Protein AF-A0A838CMB6-F1 (afdb_monomer)

pLDDT: mean 81.39, std 11.41, range [46.31, 96.25]

Foldseek 3Di:
DPPDDPPPVVPDDPVVVVVVVVVVCVVVLVVVCVVPVVVVVVCCLVVVLVVLCCVQVVVLCCLVPPPVNVVVNPDPVNVVSNVVSVVVNVVSVVVVVD

InterPro domains:
  IPR018227 Amino acid/polyamine transporter 2 [PTHR35334] (11-96)

Organism: NCBI:txid2735136

Mean predicted aligned error: 10.06 Å

Structure (mmCIF, N/CA/C/O backbone):
data_AF-A0A838CMB6-F1
#
_entry.id   AF-A0A838CMB6-F1
#
loop_
_atom_site.group_PDB
_atom_site.id
_atom_site.type_symbol
_atom_site.label_atom_id
_atom_site.label_alt_id
_atom_site.label_comp_id
_atom_site.label_asym_id
_atom_site.label_entity_id
_atom_site.label_seq_id
_atom_site.pdbx_PDB_ins_code
_atom_site.Cartn_x
_atom_site.Cartn_y
_atom_site.Cartn_z
_atom_site.occupancy
_atom_site.B_iso_or_equiv
_atom_site.auth_seq_id
_atom_site.auth_comp_id
_atom_site.auth_asym_id
_atom_site.auth_atom_id
_atom_site.pdbx_PDB_model_num
ATOM 1 N N . MET A 1 1 ? -5.680 -24.373 20.675 1.00 46.31 1 MET A N 1
ATOM 2 C CA . MET A 1 1 ? -5.401 -22.944 20.958 1.00 46.31 1 MET A CA 1
ATOM 3 C C . MET A 1 1 ? -6.654 -22.063 20.789 1.00 46.31 1 MET A C 1
ATOM 5 O O . MET A 1 1 ? -6.634 -21.110 20.026 1.00 46.31 1 MET A O 1
ATOM 9 N N . ARG A 1 2 ? -7.772 -22.362 21.471 1.00 50.41 2 ARG A N 1
ATOM 10 C CA . ARG A 1 2 ? -9.036 -21.587 21.360 1.00 50.41 2 ARG A CA 1
ATOM 11 C C . ARG A 1 2 ? -9.671 -21.232 22.714 1.00 50.41 2 ARG A C 1
ATOM 13 O O . ARG A 1 2 ? -10.811 -20.798 22.757 1.00 50.41 2 ARG A O 1
ATOM 20 N N . ALA A 1 3 ? -8.940 -21.407 23.814 1.00 58.31 3 ALA A N 1
ATOM 21 C CA . ALA A 1 3 ? -9.519 -21.397 25.159 1.00 58.31 3 ALA A CA 1
ATOM 22 C C . ALA A 1 3 ? -8.956 -20.317 26.101 1.00 58.31 3 ALA A C 1
ATOM 24 O O . ALA A 1 3 ? -9.191 -20.398 27.297 1.00 58.31 3 ALA A O 1
ATOM 25 N N . VAL A 1 4 ? -8.220 -19.313 25.601 1.00 58.22 4 VAL A N 1
ATOM 26 C CA . VAL A 1 4 ? -7.579 -18.308 26.482 1.00 58.22 4 VAL A CA 1
ATOM 27 C C . VAL A 1 4 ? -8.239 -16.922 26.428 1.00 58.22 4 VAL A C 1
ATOM 29 O O . VAL A 1 4 ? -7.946 -16.092 27.278 1.00 58.22 4 VAL A O 1
ATOM 32 N N . ALA A 1 5 ? -9.187 -16.641 25.523 1.00 55.56 5 ALA A N 1
ATOM 33 C CA . ALA A 1 5 ? -9.839 -15.323 25.533 1.00 55.56 5 ALA A CA 1
ATOM 34 C C . ALA A 1 5 ? -11.256 -15.267 24.927 1.00 55.56 5 ALA A C 1
ATOM 36 O O . ALA A 1 5 ? -11.451 -14.597 23.917 1.00 55.56 5 ALA A O 1
ATOM 37 N N . PRO A 1 6 ? -12.278 -15.889 25.542 1.00 53.50 6 PRO A N 1
ATOM 38 C CA . PRO A 1 6 ? -13.659 -15.483 25.290 1.00 53.50 6 PRO A CA 1
ATOM 39 C C . PRO A 1 6 ? -14.045 -14.210 26.077 1.00 53.50 6 PRO A C 1
ATOM 41 O O . PRO A 1 6 ? -14.859 -13.431 25.604 1.00 53.50 6 PRO A O 1
ATOM 44 N N . GLY A 1 7 ? -13.418 -13.931 27.232 1.00 54.88 7 GLY A N 1
ATOM 45 C CA . GLY A 1 7 ? -13.854 -12.851 28.140 1.00 54.88 7 GLY A CA 1
ATOM 46 C C . GLY A 1 7 ? -13.220 -11.462 27.953 1.00 54.88 7 GLY A C 1
ATOM 47 O O . GLY A 1 7 ? -13.769 -10.479 28.446 1.00 54.88 7 GLY A O 1
ATOM 48 N N . PHE A 1 8 ? -12.080 -11.339 27.259 1.00 56.09 8 PHE A N 1
ATOM 49 C CA . PHE A 1 8 ? -11.427 -10.032 27.044 1.00 56.09 8 PHE A CA 1
ATOM 50 C C . PHE A 1 8 ? -12.076 -9.219 25.915 1.00 56.09 8 PHE A C 1
ATOM 52 O O . PHE A 1 8 ? -12.089 -7.991 25.983 1.00 56.09 8 PHE A O 1
ATOM 59 N N . ALA A 1 9 ? -12.657 -9.892 24.918 1.00 55.56 9 ALA A N 1
ATOM 60 C CA . ALA A 1 9 ? -13.315 -9.249 23.782 1.00 55.56 9 ALA A CA 1
ATOM 61 C C . ALA A 1 9 ? -14.676 -8.620 24.142 1.00 55.56 9 ALA A C 1
ATOM 63 O O . ALA A 1 9 ? -15.064 -7.636 23.524 1.00 55.56 9 ALA A O 1
ATOM 64 N N . GLU A 1 10 ? -15.381 -9.135 25.156 1.00 58.50 10 GLU A N 1
ATOM 65 C CA . GLU A 1 10 ? -16.700 -8.619 25.571 1.00 58.50 10 GLU A CA 1
ATOM 66 C C . GLU A 1 10 ? -16.627 -7.415 26.526 1.00 58.50 10 GLU A C 1
ATOM 68 O O . GLU A 1 10 ? -17.605 -6.686 26.671 1.00 58.50 10 GLU A O 1
ATOM 73 N N . ARG A 1 11 ? -15.482 -7.178 27.185 1.00 59.84 11 ARG A N 1
ATOM 74 C CA . ARG A 1 11 ? -15.342 -6.143 28.233 1.00 59.84 11 ARG A CA 1
ATOM 75 C C . ARG A 1 11 ? -14.686 -4.843 27.771 1.00 59.84 11 ARG A C 1
ATOM 77 O O . ARG A 1 11 ? -14.633 -3.886 28.538 1.00 59.84 11 ARG A O 1
ATOM 84 N N . THR A 1 12 ? -14.173 -4.791 26.547 1.00 62.16 12 THR A N 1
ATOM 85 C CA . THR A 1 12 ? -13.518 -3.599 25.993 1.00 62.16 12 THR A CA 1
ATOM 86 C C . THR A 1 12 ? -14.384 -2.974 24.913 1.00 62.16 12 THR A C 1
ATOM 88 O O . THR A 1 12 ? -14.918 -3.666 24.049 1.00 62.16 12 THR A O 1
ATOM 91 N N . SER A 1 13 ? -14.538 -1.647 24.956 1.00 71.44 13 SER A N 1
ATOM 92 C CA . SER A 1 13 ? -15.310 -0.944 23.934 1.00 71.44 13 SER A CA 1
ATOM 93 C C . SER A 1 13 ? -14.691 -1.214 22.550 1.00 71.44 13 SER A C 1
ATOM 95 O O . SER A 1 13 ? -13.462 -1.177 22.411 1.00 71.44 13 SER A O 1
ATOM 97 N N . PRO A 1 14 ? -15.498 -1.462 21.501 1.00 77.50 14 PRO A N 1
ATOM 98 C CA . PRO A 1 14 ? -14.979 -1.730 20.156 1.00 77.50 14 PRO A CA 1
ATOM 99 C C . PRO A 1 14 ? -14.019 -0.642 19.651 1.00 77.50 14 PRO A C 1
ATOM 101 O O . PRO A 1 14 ? -13.093 -0.922 18.891 1.00 77.50 14 PRO A O 1
ATOM 104 N N . ALA A 1 15 ? -14.220 0.600 20.101 1.00 81.06 15 ALA A N 1
ATOM 105 C CA . ALA A 1 15 ? -13.351 1.732 19.809 1.00 81.06 15 ALA A CA 1
ATOM 106 C C . ALA A 1 15 ? -11.981 1.620 20.499 1.00 81.06 15 ALA A C 1
ATOM 108 O O . ALA A 1 15 ? -10.965 1.803 19.832 1.00 81.06 15 ALA A O 1
ATOM 109 N N . ALA A 1 16 ? -11.938 1.273 21.791 1.00 83.69 16 ALA A N 1
ATOM 110 C CA . ALA A 1 16 ? 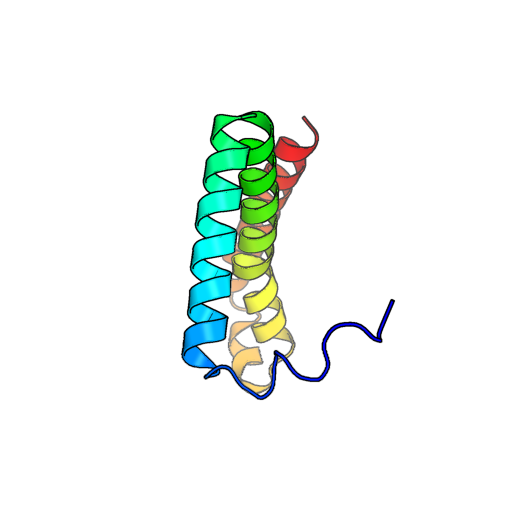-10.682 1.078 22.518 1.00 83.69 16 ALA A CA 1
ATOM 111 C C . ALA A 1 16 ? -9.878 -0.099 21.948 1.00 83.69 16 ALA A C 1
ATOM 11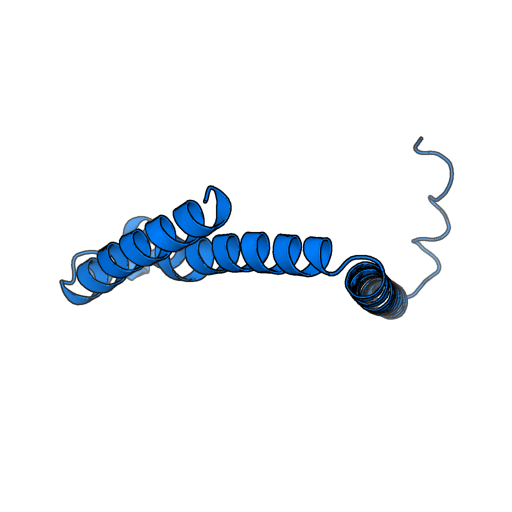3 O O . ALA A 1 16 ? -8.663 0.004 21.795 1.00 83.69 16 ALA A O 1
ATOM 114 N N . MET A 1 17 ? -10.555 -1.181 21.551 1.00 85.81 17 MET A N 1
ATOM 115 C CA . MET A 1 17 ? -9.909 -2.325 20.905 1.00 85.81 17 MET A CA 1
ATOM 116 C C . MET A 1 17 ? -9.294 -1.942 19.550 1.00 85.81 17 MET A C 1
ATOM 118 O O . MET A 1 17 ? -8.137 -2.259 19.286 1.00 85.81 17 MET A O 1
ATOM 122 N N . ARG A 1 18 ? -10.035 -1.213 18.700 1.00 89.62 18 ARG A N 1
ATOM 123 C CA . ARG A 1 18 ? -9.512 -0.711 17.414 1.00 89.62 18 ARG A CA 1
ATOM 124 C C . ARG A 1 18 ? -8.306 0.200 17.609 1.00 89.62 18 ARG A C 1
ATOM 126 O O . ARG A 1 18 ? -7.312 0.041 16.909 1.00 89.62 18 ARG A O 1
ATOM 133 N N . TRP A 1 19 ? -8.378 1.113 18.574 1.00 92.38 19 TRP A N 1
ATOM 134 C CA . TRP A 1 19 ? -7.264 1.999 18.904 1.00 92.38 19 TRP A CA 1
ATOM 135 C C . TRP A 1 19 ? -6.033 1.222 19.376 1.00 92.38 19 TRP A C 1
ATOM 137 O O . TRP A 1 19 ? -4.927 1.494 18.914 1.00 92.38 19 TRP A O 1
ATOM 147 N N . GLY A 1 20 ? -6.227 0.212 20.228 1.00 93.62 20 GLY A N 1
ATOM 148 C CA . GLY A 1 20 ? -5.157 -0.680 20.668 1.00 93.62 20 GLY A CA 1
ATOM 149 C C . GLY A 1 20 ? -4.491 -1.409 19.502 1.00 93.62 20 GLY A C 1
ATOM 150 O O . GLY A 1 20 ? -3.267 -1.427 19.415 1.00 93.62 20 GLY A O 1
ATOM 151 N N . ILE A 1 21 ? -5.285 -1.933 18.562 1.00 93.62 21 ILE A N 1
ATOM 152 C CA . ILE A 1 21 ? -4.773 -2.578 17.345 1.00 93.62 21 ILE A CA 1
ATOM 153 C C . ILE A 1 21 ? -3.955 -1.589 16.505 1.00 93.62 21 ILE A C 1
ATOM 155 O O . ILE A 1 21 ? -2.855 -1.927 16.077 1.00 93.62 21 ILE A O 1
ATOM 159 N N . TYR A 1 22 ? -4.451 -0.370 16.279 1.00 94.00 22 TYR A N 1
ATOM 160 C CA . TYR A 1 22 ? -3.744 0.625 15.465 1.00 94.00 22 TYR A CA 1
ATOM 161 C C . TYR A 1 22 ? -2.413 1.044 16.081 1.00 94.00 22 TYR A C 1
ATOM 163 O O . TYR A 1 22 ? -1.400 1.057 15.385 1.00 94.00 22 TYR A O 1
ATOM 171 N N . VAL A 1 23 ? -2.395 1.327 17.384 1.00 96.25 23 VAL A N 1
ATOM 172 C CA . VAL A 1 23 ? -1.160 1.673 18.099 1.00 96.25 23 VAL A CA 1
ATOM 173 C C . VAL A 1 23 ? -0.181 0.508 18.068 1.00 96.25 23 VAL A C 1
ATOM 175 O O . VAL A 1 23 ? 0.999 0.709 17.792 1.00 96.25 23 VAL A O 1
ATOM 178 N N . PHE A 1 24 ? -0.664 -0.712 18.295 1.00 94.69 24 PHE A N 1
ATOM 179 C CA . PHE A 1 24 ? 0.166 -1.907 18.259 1.00 94.69 24 PHE A CA 1
ATOM 180 C C . PHE A 1 24 ? 0.817 -2.111 16.887 1.00 94.69 24 PHE A C 1
ATOM 182 O O . PHE A 1 24 ? 2.038 -2.255 16.807 1.00 94.69 24 PHE A O 1
ATOM 189 N N . ILE A 1 25 ? 0.029 -2.080 15.808 1.00 93.50 25 ILE A N 1
ATOM 190 C CA . ILE A 1 25 ? 0.541 -2.230 14.438 1.00 93.50 25 ILE A CA 1
ATOM 191 C C . ILE A 1 25 ? 1.547 -1.122 14.126 1.00 93.50 25 ILE A C 1
ATOM 193 O O . ILE A 1 25 ? 2.617 -1.405 13.601 1.00 93.50 25 ILE A O 1
ATOM 197 N N . PHE A 1 26 ? 1.238 0.126 14.483 1.00 92.94 26 PHE A N 1
ATOM 198 C CA . PHE A 1 26 ? 2.119 1.258 14.219 1.00 92.94 26 PHE A CA 1
ATOM 199 C C . PHE A 1 26 ? 3.478 1.101 14.911 1.00 92.94 26 PHE A C 1
ATOM 201 O O . PHE A 1 26 ? 4.516 1.142 14.255 1.00 92.94 26 PHE A O 1
ATOM 208 N N . VAL A 1 27 ? 3.480 0.864 16.225 1.00 95.75 27 VAL A N 1
ATOM 209 C CA . VAL A 1 27 ? 4.719 0.741 17.005 1.00 95.75 27 VAL A CA 1
ATOM 210 C C . VAL A 1 27 ? 5.548 -0.449 16.531 1.00 95.75 27 VAL A C 1
ATOM 212 O O . VAL A 1 27 ? 6.758 -0.321 16.357 1.00 95.75 27 VAL A O 1
ATOM 215 N N . THR A 1 28 ? 4.913 -1.597 16.289 1.00 91.94 28 THR A N 1
ATOM 216 C CA . THR A 1 28 ? 5.625 -2.809 15.859 1.00 91.94 28 THR A CA 1
ATOM 217 C C . THR A 1 28 ? 6.180 -2.691 14.444 1.00 91.94 28 THR A C 1
ATOM 219 O O . THR A 1 28 ? 7.323 -3.084 14.224 1.00 91.94 28 THR A O 1
ATOM 222 N N . ALA A 1 29 ? 5.438 -2.101 13.502 1.00 89.00 29 ALA A N 1
ATOM 223 C CA . ALA A 1 29 ? 5.923 -1.868 12.143 1.00 89.00 29 ALA A CA 1
ATOM 224 C C . ALA A 1 29 ? 7.111 -0.893 12.121 1.00 89.00 29 ALA A C 1
ATOM 226 O O . ALA A 1 29 ? 8.113 -1.161 11.459 1.00 89.00 29 ALA A O 1
ATOM 227 N N . VAL A 1 30 ? 7.039 0.201 12.889 1.00 90.56 30 VAL A N 1
ATOM 228 C CA . VAL A 1 30 ? 8.142 1.169 13.009 1.00 90.56 30 VAL A CA 1
ATOM 229 C C . VAL A 1 30 ? 9.366 0.520 13.654 1.00 90.56 30 VAL A C 1
ATOM 231 O O . VAL A 1 30 ? 10.473 0.644 13.132 1.00 90.56 30 VAL A O 1
ATOM 234 N N . ALA A 1 31 ? 9.180 -0.213 14.754 1.00 92.12 31 ALA A N 1
ATOM 235 C CA . ALA A 1 31 ? 10.272 -0.911 15.424 1.00 92.12 31 ALA A CA 1
ATOM 236 C C . ALA A 1 31 ? 10.941 -1.946 14.505 1.00 92.12 31 ALA A C 1
ATOM 238 O O . ALA A 1 31 ? 12.168 -2.003 14.444 1.00 92.12 31 ALA A O 1
ATOM 239 N N . ALA A 1 32 ? 10.151 -2.721 13.753 1.00 89.31 32 ALA A N 1
ATOM 240 C CA . ALA A 1 32 ? 10.664 -3.683 12.782 1.00 89.31 32 ALA A CA 1
ATOM 241 C C . ALA A 1 32 ? 11.464 -3.000 11.661 1.00 89.31 32 ALA A C 1
ATOM 243 O O . ALA A 1 32 ? 12.537 -3.484 11.310 1.00 89.31 32 ALA A O 1
ATOM 244 N N . GLY A 1 33 ? 10.987 -1.858 11.152 1.00 87.62 33 GLY A N 1
ATOM 245 C CA . GLY A 1 33 ? 11.689 -1.084 10.125 1.00 87.62 33 GLY A CA 1
ATOM 246 C C . GLY A 1 33 ? 13.021 -0.496 10.603 1.00 87.62 33 GLY A C 1
ATOM 247 O O . GLY A 1 33 ? 13.991 -0.511 9.853 1.00 87.62 33 GLY A O 1
ATOM 248 N N . ILE A 1 34 ? 13.101 -0.034 11.857 1.00 89.94 34 ILE A N 1
ATOM 249 C CA . ILE A 1 34 ? 14.362 0.447 12.454 1.00 89.94 34 ILE A CA 1
ATOM 250 C C . ILE A 1 34 ? 15.336 -0.715 12.679 1.00 89.94 34 ILE A C 1
ATOM 252 O O . ILE A 1 34 ? 16.525 -0.588 12.399 1.00 89.94 34 ILE A O 1
ATOM 256 N N . ALA A 1 35 ? 14.844 -1.842 13.200 1.00 90.50 35 ALA A N 1
ATOM 257 C CA . ALA A 1 35 ? 15.679 -3.001 13.498 1.00 90.50 35 ALA A CA 1
ATOM 258 C C . ALA A 1 35 ? 16.233 -3.667 12.231 1.00 90.50 35 ALA A C 1
ATOM 260 O O . ALA A 1 35 ? 17.357 -4.169 12.243 1.00 90.50 35 ALA A O 1
ATOM 261 N N . ASN A 1 36 ? 15.455 -3.687 11.146 1.00 87.88 36 ASN A N 1
ATOM 262 C CA . ASN A 1 36 ? 15.896 -4.221 9.871 1.00 87.88 36 ASN A CA 1
ATOM 263 C C . ASN A 1 36 ? 15.234 -3.470 8.697 1.00 87.88 36 ASN A C 1
ATOM 265 O O . ASN A 1 36 ? 14.076 -3.752 8.370 1.00 87.88 36 ASN A O 1
ATOM 269 N N . PRO A 1 37 ? 15.965 -2.569 8.014 1.00 83.75 37 PRO A N 1
ATOM 270 C CA . PRO A 1 37 ? 15.413 -1.785 6.911 1.00 83.75 37 PRO A CA 1
ATOM 271 C C . PRO A 1 37 ? 14.923 -2.658 5.745 1.00 83.75 37 PRO A C 1
ATOM 273 O O . PRO A 1 37 ? 13.950 -2.299 5.092 1.00 83.75 37 PRO A O 1
ATOM 276 N N . SER A 1 38 ? 15.477 -3.862 5.551 1.00 84.12 38 SER A N 1
ATOM 277 C CA . SER A 1 38 ? 14.991 -4.779 4.504 1.00 84.12 38 SER A CA 1
ATOM 278 C C . SER A 1 38 ? 13.540 -5.246 4.714 1.00 84.12 38 SER A C 1
ATOM 280 O O . SER A 1 38 ? 12.846 -5.559 3.749 1.00 84.12 38 SER A O 1
ATOM 282 N N . ILE A 1 39 ? 13.037 -5.263 5.958 1.00 83.44 39 ILE A N 1
ATOM 283 C CA . ILE A 1 39 ? 11.625 -5.575 6.243 1.00 83.44 39 ILE A CA 1
ATOM 284 C C . ILE A 1 39 ? 10.727 -4.425 5.783 1.00 83.44 39 ILE A C 1
ATOM 286 O O . ILE A 1 39 ? 9.635 -4.664 5.266 1.00 83.44 39 ILE A O 1
ATOM 290 N N . LEU A 1 40 ? 11.181 -3.181 5.957 1.00 84.00 40 LEU A N 1
ATOM 291 C CA . LEU A 1 40 ? 10.461 -2.008 5.474 1.00 84.00 40 LEU A CA 1
ATOM 292 C C . LEU A 1 40 ? 10.380 -2.012 3.943 1.00 84.00 40 LEU A C 1
ATOM 294 O O . LEU A 1 40 ? 9.307 -1.753 3.393 1.00 84.00 40 LEU A O 1
ATOM 298 N N . ASP A 1 41 ? 11.475 -2.374 3.274 1.00 85.06 41 ASP A N 1
ATOM 299 C CA . ASP A 1 41 ? 11.506 -2.535 1.820 1.00 85.06 41 ASP A CA 1
ATOM 300 C C . ASP A 1 41 ? 10.532 -3.633 1.371 1.00 85.06 41 ASP A C 1
ATOM 302 O O . ASP A 1 41 ? 9.707 -3.406 0.488 1.00 85.06 41 ASP A O 1
ATOM 306 N N . LEU A 1 42 ? 10.521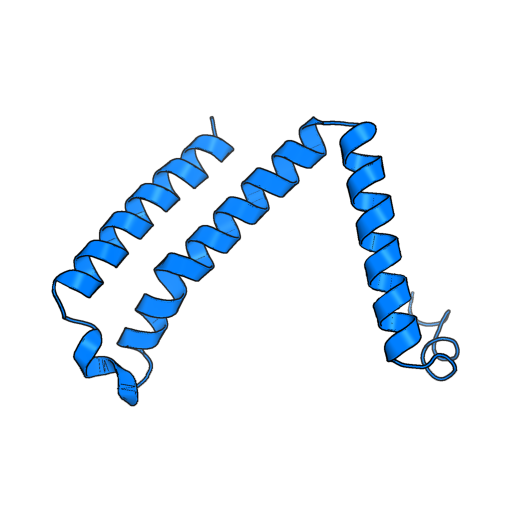 -4.784 2.052 1.00 83.88 42 LEU A N 1
ATOM 307 C CA . LEU A 1 42 ? 9.587 -5.878 1.773 1.00 83.88 42 LEU A CA 1
ATOM 308 C C . LEU A 1 42 ? 8.121 -5.445 1.926 1.00 83.88 42 LEU A C 1
ATOM 310 O O . LEU A 1 42 ? 7.302 -5.724 1.049 1.00 83.88 42 LEU A O 1
ATOM 314 N N . ILE A 1 43 ? 7.769 -4.752 3.015 1.00 86.31 43 ILE A N 1
ATOM 315 C CA . ILE A 1 43 ? 6.400 -4.255 3.236 1.00 86.31 43 ILE A CA 1
ATOM 316 C C . ILE A 1 43 ? 6.010 -3.260 2.139 1.00 86.31 43 ILE A C 1
ATOM 318 O O . ILE A 1 43 ? 4.886 -3.307 1.636 1.00 86.31 43 ILE A O 1
ATOM 322 N N . SER A 1 44 ? 6.932 -2.381 1.750 1.00 85.75 44 SER A N 1
ATOM 323 C CA . SER A 1 44 ? 6.695 -1.354 0.734 1.00 85.75 44 SER A CA 1
ATOM 324 C C . SER A 1 44 ? 6.499 -1.960 -0.656 1.00 85.75 44 SER A C 1
ATOM 326 O O . SER A 1 44 ? 5.565 -1.576 -1.360 1.00 85.75 44 SER A O 1
ATOM 328 N N . VAL A 1 45 ? 7.310 -2.955 -1.031 1.00 86.06 45 VAL A N 1
ATOM 329 C CA . VAL A 1 45 ? 7.189 -3.675 -2.309 1.00 86.06 45 VAL A CA 1
ATOM 330 C C . VAL A 1 45 ? 5.874 -4.448 -2.370 1.00 86.06 45 VAL A C 1
ATOM 332 O O . VAL A 1 45 ? 5.098 -4.279 -3.311 1.00 86.06 45 VAL A O 1
ATOM 335 N N . ILE A 1 46 ? 5.566 -5.240 -1.338 1.00 86.69 46 ILE A N 1
ATOM 336 C CA . ILE A 1 46 ? 4.321 -6.017 -1.288 1.00 86.69 46 ILE A CA 1
ATOM 337 C C . ILE A 1 46 ? 3.106 -5.079 -1.304 1.00 86.69 46 ILE A C 1
ATOM 339 O O . ILE A 1 46 ? 2.188 -5.268 -2.104 1.00 86.69 46 ILE A O 1
ATOM 343 N N . GLY A 1 47 ? 3.107 -4.034 -0.473 1.00 87.25 47 GLY A N 1
ATOM 344 C CA . GLY A 1 47 ? 2.037 -3.038 -0.426 1.00 87.25 47 GLY A CA 1
ATOM 345 C C . GLY A 1 47 ? 1.837 -2.322 -1.763 1.00 87.25 47 GLY A C 1
ATOM 346 O O . GLY A 1 47 ? 0.704 -2.202 -2.229 1.00 87.25 47 GLY A O 1
ATOM 347 N N . GLY A 1 48 ? 2.925 -1.912 -2.419 1.00 85.56 48 GLY A N 1
ATOM 348 C CA . GLY A 1 48 ? 2.894 -1.264 -3.730 1.00 85.56 48 GLY A CA 1
ATOM 349 C C . GLY A 1 48 ? 2.294 -2.151 -4.822 1.00 85.56 48 GLY A C 1
ATOM 350 O O . GLY A 1 48 ? 1.467 -1.686 -5.612 1.00 85.56 48 GLY A O 1
ATOM 351 N N . ILE A 1 49 ? 2.629 -3.443 -4.826 1.00 86.94 49 ILE A N 1
ATOM 352 C CA . ILE A 1 49 ? 2.056 -4.426 -5.754 1.00 86.94 49 ILE A CA 1
ATOM 353 C C . ILE A 1 49 ? 0.546 -4.557 -5.529 1.00 86.94 49 ILE A C 1
ATOM 355 O O . ILE A 1 49 ? -0.233 -4.401 -6.471 1.00 86.94 49 ILE A O 1
ATOM 359 N N . PHE A 1 50 ? 0.112 -4.786 -4.285 1.00 88.75 50 PHE A N 1
ATOM 360 C CA . PHE A 1 50 ? -1.312 -4.919 -3.966 1.00 88.75 50 PHE A CA 1
ATOM 361 C C . PHE A 1 50 ? -2.110 -3.660 -4.313 1.00 88.75 50 PHE A C 1
ATOM 363 O O . PHE A 1 50 ? -3.200 -3.767 -4.875 1.00 88.75 50 PHE A O 1
ATOM 370 N N . ILE A 1 51 ? -1.569 -2.472 -4.031 1.00 89.31 51 ILE A N 1
ATOM 371 C CA . ILE A 1 51 ? -2.208 -1.200 -4.388 1.00 89.31 51 ILE A CA 1
ATOM 372 C C . ILE A 1 51 ? -2.316 -1.062 -5.907 1.00 89.31 51 ILE A C 1
ATOM 374 O O . ILE A 1 51 ? -3.375 -0.696 -6.405 1.00 89.31 51 ILE A O 1
ATOM 378 N N . THR A 1 52 ? -1.271 -1.411 -6.657 1.00 88.19 52 THR A N 1
ATOM 379 C CA . THR A 1 52 ? -1.289 -1.381 -8.128 1.00 88.19 52 THR A CA 1
ATOM 380 C C . THR A 1 52 ? -2.374 -2.312 -8.679 1.00 88.19 52 THR A C 1
ATOM 382 O O . THR A 1 52 ? -3.178 -1.908 -9.520 1.00 88.19 52 THR A O 1
ATOM 385 N N . PHE A 1 53 ? -2.489 -3.533 -8.150 1.00 86.44 53 PHE A N 1
ATOM 386 C CA . PHE A 1 53 ? -3.589 -4.436 -8.495 1.00 86.44 53 PHE A CA 1
ATOM 387 C C . PHE A 1 53 ? -4.959 -3.823 -8.189 1.00 86.44 53 PHE A C 1
ATOM 389 O O . PHE A 1 53 ? -5.865 -3.872 -9.025 1.00 86.44 53 PHE A O 1
ATOM 396 N N . LEU A 1 54 ? -5.110 -3.217 -7.011 1.00 89.62 54 LEU A N 1
ATOM 397 C CA . LEU A 1 54 ? -6.368 -2.618 -6.585 1.00 89.62 54 LEU A CA 1
ATOM 398 C C . LEU A 1 54 ? -6.764 -1.422 -7.463 1.00 89.62 54 LEU A C 1
ATOM 400 O O . LEU A 1 54 ? -7.920 -1.295 -7.847 1.00 89.62 54 LEU A O 1
ATOM 404 N N . VAL A 1 55 ? -5.811 -0.559 -7.807 1.00 89.06 55 VAL A N 1
ATOM 405 C CA . VAL A 1 55 ? -6.059 0.684 -8.549 1.00 89.06 55 VAL A CA 1
ATOM 406 C C . VAL A 1 55 ? -6.285 0.428 -10.037 1.00 89.06 55 VAL A C 1
ATOM 408 O O . VAL A 1 55 ? -7.091 1.127 -10.640 1.00 89.06 55 VAL A O 1
ATOM 411 N N . TYR A 1 56 ? -5.629 -0.571 -10.636 1.00 86.38 56 TYR A 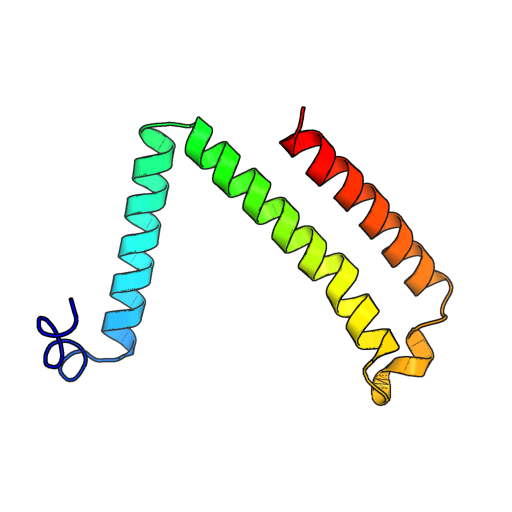N 1
ATOM 412 C CA . TYR A 1 56 ? -5.709 -0.791 -12.084 1.00 86.38 56 TYR A CA 1
ATOM 413 C C . TYR A 1 56 ? -6.599 -1.974 -12.496 1.00 86.38 56 TYR A C 1
ATOM 415 O O . T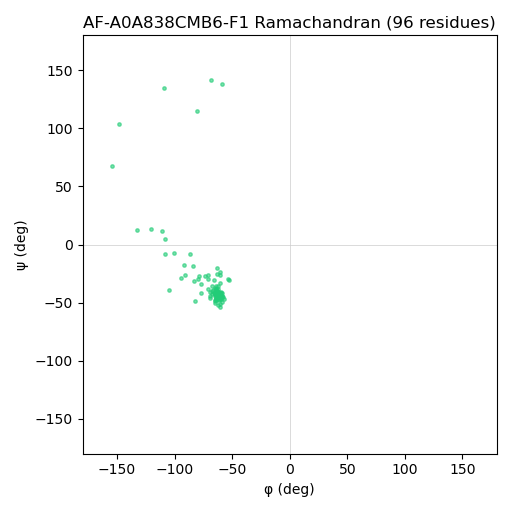YR A 1 56 ? -7.341 -1.861 -13.473 1.00 86.38 56 TYR A O 1
ATOM 423 N N . ILE A 1 57 ? -6.585 -3.102 -11.770 1.00 83.00 57 ILE A N 1
ATOM 424 C CA . ILE A 1 57 ? -7.401 -4.277 -12.138 1.00 83.00 57 ILE A CA 1
ATOM 425 C C . ILE A 1 57 ? -8.836 -4.141 -11.635 1.00 83.00 57 ILE A C 1
ATOM 427 O O . ILE A 1 57 ? -9.773 -4.380 -12.397 1.00 83.00 57 ILE A O 1
ATOM 431 N N . VAL A 1 58 ? -9.036 -3.789 -10.363 1.00 87.44 58 VAL A N 1
ATOM 432 C CA . VAL A 1 58 ? -10.383 -3.774 -9.763 1.00 87.44 58 VAL A CA 1
ATOM 433 C C . VAL A 1 58 ? -11.364 -2.879 -10.522 1.00 87.44 58 VAL A C 1
ATOM 435 O O . VAL A 1 58 ? -12.455 -3.372 -10.814 1.00 87.44 58 VAL A O 1
ATOM 438 N N . PRO A 1 59 ? -11.041 -1.629 -10.911 1.00 83.12 59 PRO A N 1
ATOM 439 C CA . PRO A 1 59 ? -11.987 -0.828 -11.684 1.00 83.12 59 PRO A CA 1
ATOM 440 C C . PRO A 1 59 ? -12.278 -1.439 -13.057 1.00 83.12 59 PRO A C 1
ATOM 442 O O . PRO A 1 59 ? -13.423 -1.428 -13.493 1.00 83.12 59 PRO A O 1
ATOM 445 N N . MET A 1 60 ? -11.297 -2.068 -13.707 1.00 81.38 60 MET A N 1
ATOM 446 C CA . MET A 1 60 ? -11.514 -2.767 -14.979 1.00 81.38 60 MET A CA 1
ATOM 447 C C . MET A 1 60 ? -12.438 -3.977 -14.839 1.00 81.38 60 MET A C 1
ATOM 449 O O . MET A 1 60 ? -13.332 -4.186 -15.665 1.00 81.38 60 MET A O 1
ATOM 453 N N . LEU A 1 61 ? -12.270 -4.758 -13.770 1.00 82.69 61 LEU A N 1
ATOM 454 C CA . LEU A 1 61 ? -13.184 -5.845 -13.430 1.00 82.69 61 LEU A CA 1
ATOM 455 C C . LEU A 1 61 ? -14.577 -5.312 -13.091 1.00 82.69 61 LEU A C 1
ATOM 457 O O . LEU A 1 61 ? -15.569 -5.921 -13.490 1.00 82.69 61 LEU A O 1
ATOM 461 N N . LEU A 1 62 ? -14.663 -4.176 -12.397 1.00 84.88 62 LEU A N 1
ATOM 462 C CA . LEU A 1 62 ? -15.925 -3.518 -12.082 1.00 84.88 62 LEU A CA 1
ATOM 463 C C . LEU A 1 62 ? -16.637 -3.070 -13.362 1.00 84.88 62 LEU A C 1
ATOM 465 O O . LEU A 1 62 ? -17.808 -3.387 -13.535 1.00 84.88 62 LEU A O 1
ATOM 469 N N . PHE A 1 63 ? -15.941 -2.417 -14.294 1.00 81.19 63 PHE A N 1
ATOM 470 C CA . PHE A 1 63 ? -16.522 -1.974 -15.562 1.00 81.19 63 PHE A CA 1
ATOM 471 C C . PHE A 1 63 ? -17.019 -3.145 -16.414 1.00 81.19 63 PHE A C 1
ATOM 473 O O . PHE A 1 63 ? -18.068 -3.038 -17.046 1.00 81.19 63 PHE A O 1
ATOM 480 N N . ARG A 1 64 ? -16.327 -4.290 -16.398 1.00 76.50 64 ARG A N 1
ATOM 481 C CA . ARG A 1 64 ? -16.760 -5.487 -17.139 1.00 76.50 64 ARG A CA 1
ATOM 482 C C . ARG A 1 64 ? -17.911 -6.243 -16.472 1.00 76.50 64 ARG A C 1
ATOM 484 O O . ARG A 1 64 ? -18.819 -6.688 -17.172 1.00 76.50 64 ARG A O 1
ATOM 491 N N . ASN A 1 65 ? -17.882 -6.400 -15.148 1.00 77.44 65 ASN A N 1
ATOM 492 C CA . ASN A 1 65 ? -18.814 -7.273 -14.427 1.00 77.44 65 ASN A CA 1
ATOM 493 C C . ASN A 1 65 ? -20.053 -6.541 -13.891 1.00 77.44 65 ASN A C 1
ATOM 495 O O . ASN A 1 65 ? -21.125 -7.141 -13.780 1.00 77.44 65 ASN A O 1
ATOM 499 N N . ALA A 1 66 ? -19.954 -5.249 -13.575 1.00 80.94 66 ALA A N 1
ATOM 500 C CA . ALA A 1 66 ? -21.093 -4.477 -13.100 1.00 80.94 66 ALA A CA 1
ATOM 501 C C . ALA A 1 66 ? -21.966 -4.035 -14.283 1.00 80.94 66 ALA A C 1
ATOM 503 O O . ALA A 1 66 ? -21.567 -3.210 -15.106 1.00 80.94 66 ALA A O 1
ATOM 504 N N . LYS A 1 67 ? -23.207 -4.540 -14.336 1.00 67.25 67 LYS A N 1
ATOM 505 C CA . LYS A 1 67 ? -24.187 -4.213 -15.392 1.00 67.25 67 LYS A CA 1
ATOM 506 C C . LYS A 1 67 ? -24.392 -2.702 -15.582 1.00 67.25 67 LYS A C 1
ATOM 508 O O . LYS A 1 67 ? -24.632 -2.276 -16.705 1.00 67.25 67 LYS A O 1
ATOM 513 N N . ALA A 1 68 ? -24.249 -1.911 -14.515 1.00 74.25 68 ALA A N 1
ATOM 514 C CA . ALA A 1 68 ? -24.392 -0.455 -14.541 1.00 74.25 68 ALA A CA 1
ATOM 515 C C . ALA A 1 68 ? -23.242 0.277 -15.261 1.00 74.25 68 ALA A C 1
ATOM 517 O O . ALA A 1 68 ? -23.470 1.328 -15.848 1.00 74.25 68 ALA A O 1
ATOM 518 N N . TYR A 1 69 ? -22.024 -0.276 -15.258 1.00 71.19 69 TYR A N 1
ATOM 519 C CA . TYR A 1 69 ? -20.833 0.393 -15.801 1.00 71.19 69 TYR A CA 1
ATOM 520 C C . TYR A 1 69 ? -20.321 -0.218 -17.108 1.00 71.19 69 TYR A C 1
ATOM 522 O O . TYR A 1 69 ? -19.311 0.223 -17.653 1.00 71.19 69 TYR A O 1
ATOM 530 N N . ARG A 1 70 ? -21.048 -1.195 -17.657 1.00 72.94 70 ARG A N 1
ATOM 531 C CA . ARG A 1 70 ?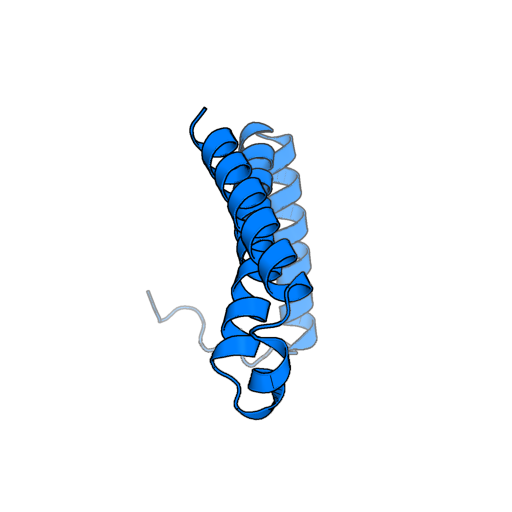 -20.649 -1.930 -18.863 1.00 72.94 70 ARG A CA 1
ATOM 532 C C . ARG A 1 70 ? -20.490 -1.043 -20.100 1.00 72.94 70 ARG A C 1
ATOM 534 O O . ARG A 1 70 ? -19.740 -1.396 -21.003 1.00 72.94 70 ARG A O 1
ATOM 541 N N . HIS A 1 71 ? -21.156 0.113 -20.132 1.00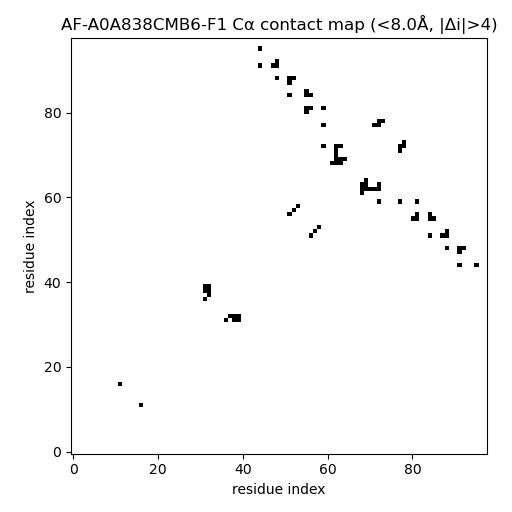 74.81 71 HIS A N 1
ATOM 542 C CA . HIS A 1 71 ? -20.990 1.106 -21.196 1.00 74.81 71 HIS A CA 1
ATOM 543 C C . HIS A 1 71 ? -19.578 1.725 -21.218 1.00 74.81 71 HIS A C 1
ATOM 545 O O . HIS A 1 71 ? -19.065 2.017 -22.292 1.00 74.81 71 HIS A O 1
ATOM 551 N N . TYR A 1 72 ? -18.909 1.829 -20.063 1.00 72.50 72 TYR A N 1
ATOM 552 C CA . TYR A 1 72 ? -17.551 2.377 -19.945 1.00 72.50 72 TYR A CA 1
ATOM 553 C C . TYR A 1 72 ? -16.442 1.338 -20.178 1.00 72.50 72 TYR A C 1
ATOM 555 O O . TYR A 1 72 ? -15.267 1.691 -20.270 1.00 72.50 72 TYR A O 1
ATOM 563 N N . ALA A 1 73 ? -16.794 0.052 -20.295 1.00 68.81 73 ALA A N 1
ATOM 564 C CA . ALA A 1 73 ? -15.832 -1.051 -20.346 1.00 68.81 73 ALA A CA 1
ATOM 565 C C . ALA A 1 73 ? -15.026 -1.129 -21.653 1.00 68.81 73 ALA A C 1
ATOM 567 O O . ALA A 1 73 ? -13.926 -1.677 -21.657 1.00 68.81 73 ALA A O 1
ATOM 568 N N . ASN A 1 74 ? -15.578 -0.611 -22.753 1.00 76.19 74 ASN A N 1
ATOM 569 C CA . ASN A 1 74 ? -14.980 -0.689 -24.091 1.00 76.19 74 ASN A CA 1
ATOM 570 C C . ASN A 1 74 ? -14.501 0.668 -24.616 1.00 76.19 74 ASN A C 1
ATOM 572 O O . ASN A 1 74 ? -14.189 0.792 -25.798 1.00 76.19 74 ASN A O 1
ATOM 576 N N . LEU A 1 75 ? -14.457 1.681 -23.754 1.00 83.31 75 LEU A N 1
ATOM 577 C CA . LEU A 1 75 ? -13.918 2.982 -24.117 1.00 83.31 75 LEU A CA 1
ATOM 578 C C . LEU A 1 75 ? -12.399 2.882 -24.343 1.00 83.31 75 LEU A C 1
ATOM 580 O O . LEU A 1 75 ? -11.721 2.143 -23.614 1.00 83.31 75 LEU A O 1
ATOM 584 N N . PRO A 1 76 ? -11.848 3.596 -25.339 1.00 84.00 76 PRO A N 1
ATOM 585 C CA . PRO A 1 76 ? -10.415 3.574 -25.621 1.00 84.00 76 PRO A CA 1
ATOM 586 C C . PRO A 1 76 ? -9.586 4.068 -24.427 1.00 84.00 76 PRO A C 1
ATOM 588 O O . PRO A 1 76 ? -8.514 3.526 -24.165 1.00 84.00 76 PRO A O 1
ATOM 591 N N . GLU A 1 77 ? -10.101 5.016 -23.643 1.00 84.75 77 GLU A N 1
ATOM 592 C CA . GLU A 1 77 ? -9.463 5.520 -22.423 1.00 84.75 77 GLU A CA 1
ATOM 593 C C . GLU A 1 77 ? -9.364 4.426 -21.352 1.00 84.75 77 GLU A C 1
ATOM 595 O O . GLU A 1 77 ? -8.328 4.260 -20.708 1.00 84.75 77 GLU A O 1
ATOM 600 N N . THR A 1 78 ? -10.419 3.626 -21.200 1.00 84.50 78 THR A N 1
ATOM 601 C CA . THR A 1 78 ? -10.469 2.498 -20.262 1.00 84.50 78 THR A CA 1
ATOM 602 C C . THR A 1 78 ? -9.440 1.429 -20.637 1.00 84.50 78 THR A C 1
ATOM 604 O O . THR A 1 78 ? -8.723 0.910 -19.780 1.00 84.50 78 THR A O 1
ATOM 607 N N . TRP A 1 79 ? -9.300 1.141 -21.932 1.00 83.50 79 TRP A N 1
ATOM 608 C CA . TRP A 1 79 ? -8.261 0.239 -22.431 1.00 83.50 79 TRP A CA 1
ATOM 609 C C . TRP A 1 79 ? -6.849 0.797 -22.256 1.00 83.50 79 TRP A C 1
ATOM 611 O O . TRP A 1 79 ? -5.954 0.043 -21.875 1.00 83.50 79 TRP A O 1
ATOM 621 N N . PHE A 1 80 ? -6.646 2.097 -22.475 1.00 86.56 80 PHE A N 1
ATOM 622 C CA . PHE A 1 80 ? -5.362 2.748 -22.230 1.00 86.56 80 PHE A CA 1
ATOM 623 C C . PHE A 1 80 ? -4.934 2.605 -20.764 1.00 86.56 80 PHE A C 1
ATOM 625 O O . PHE A 1 80 ? -3.828 2.139 -20.490 1.00 86.56 80 PHE A O 1
ATOM 632 N N . VAL A 1 81 ? -5.828 2.921 -19.820 1.00 87.62 81 VAL A N 1
ATOM 633 C CA . VAL A 1 81 ? -5.556 2.789 -18.379 1.00 87.62 81 VAL A CA 1
ATOM 634 C C . VAL A 1 81 ? -5.280 1.334 -17.997 1.00 87.62 81 VAL A C 1
ATOM 636 O O . VAL A 1 81 ? -4.384 1.073 -17.196 1.00 87.62 81 VAL A O 1
ATOM 639 N N . PHE A 1 82 ? -5.992 0.373 -18.590 1.00 87.06 82 PHE A N 1
ATOM 640 C CA . PHE A 1 82 ? -5.746 -1.047 -18.337 1.00 87.06 82 PHE A CA 1
ATOM 641 C C . PHE A 1 82 ? -4.370 -1.505 -18.820 1.00 87.06 82 PHE A C 1
ATOM 643 O O . PHE A 1 82 ? -3.647 -2.153 -18.067 1.00 87.06 82 PHE A O 1
ATOM 650 N N . VAL A 1 83 ? -3.991 -1.160 -20.053 1.00 89.56 83 VAL A N 1
ATOM 651 C CA . VAL A 1 83 ? -2.681 -1.525 -20.613 1.00 89.56 83 VAL A CA 1
ATOM 652 C C . VAL A 1 83 ? -1.560 -0.859 -19.821 1.00 89.56 83 VAL A C 1
ATOM 654 O O . VAL A 1 83 ? -0.600 -1.530 -19.450 1.00 89.56 83 VAL A O 1
ATOM 657 N N . LEU A 1 84 ? -1.700 0.426 -19.489 1.00 90.31 84 LEU A N 1
ATOM 658 C CA . LEU A 1 84 ? -0.745 1.132 -18.638 1.00 90.31 84 LEU A CA 1
ATOM 659 C C . LEU A 1 84 ? -0.621 0.462 -17.261 1.00 90.31 84 LEU A C 1
ATOM 661 O O . LEU A 1 84 ? 0.487 0.232 -16.782 1.00 90.31 84 LEU A O 1
ATOM 665 N N . GLY A 1 85 ? -1.749 0.086 -16.658 1.00 88.50 85 GLY A N 1
ATOM 666 C CA . GLY A 1 85 ? -1.786 -0.647 -15.397 1.00 88.50 85 GLY A CA 1
ATOM 667 C C . GLY A 1 85 ? -1.077 -2.001 -15.462 1.00 88.50 85 GLY A C 1
ATOM 668 O O . GLY A 1 85 ? -0.341 -2.346 -14.540 1.00 88.50 85 GLY A O 1
ATOM 669 N N . LEU A 1 86 ? -1.235 -2.746 -16.562 1.00 89.50 86 LEU A N 1
ATOM 670 C CA . LEU A 1 86 ? -0.503 -3.996 -16.799 1.00 89.50 86 LEU A CA 1
ATOM 671 C C . LEU A 1 86 ? 1.010 -3.767 -16.916 1.00 89.50 86 LEU A C 1
ATOM 673 O O . LEU A 1 86 ? 1.780 -4.553 -16.369 1.00 89.50 86 LEU A O 1
ATOM 677 N N . VAL A 1 87 ? 1.444 -2.689 -17.577 1.00 91.19 87 VAL A N 1
ATOM 678 C CA . VAL A 1 87 ? 2.871 -2.340 -17.687 1.00 91.19 87 VAL A CA 1
ATOM 679 C C . VAL A 1 87 ? 3.456 -1.988 -16.319 1.00 91.19 87 VAL A C 1
ATOM 681 O O . VAL A 1 87 ? 4.485 -2.540 -15.938 1.00 91.19 87 VAL A O 1
ATOM 684 N N . ILE A 1 88 ? 2.792 -1.119 -15.550 1.00 88.69 88 ILE A N 1
ATOM 685 C CA . ILE A 1 88 ? 3.244 -0.726 -14.203 1.00 88.69 8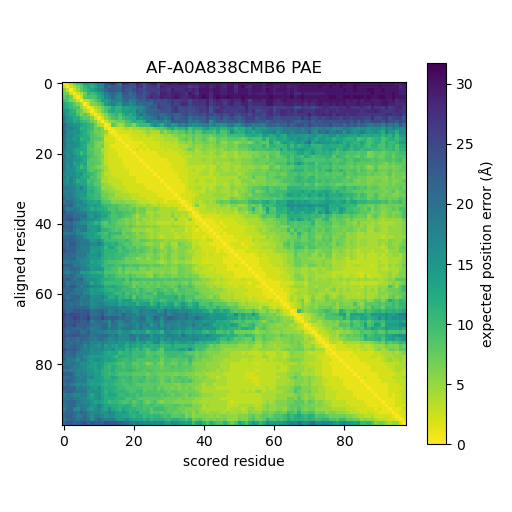8 ILE A CA 1
ATOM 686 C C . ILE A 1 88 ? 3.341 -1.952 -13.291 1.00 88.69 88 ILE A C 1
ATOM 688 O O . ILE A 1 88 ? 4.306 -2.111 -12.550 1.00 88.69 88 ILE A O 1
ATOM 692 N N . MET A 1 89 ? 2.369 -2.854 -13.378 1.00 86.69 89 MET A N 1
ATOM 693 C CA . MET A 1 89 ? 2.360 -4.102 -12.623 1.00 86.69 89 MET A CA 1
ATOM 694 C C . MET A 1 89 ? 3.488 -5.047 -13.036 1.00 86.69 89 MET A C 1
ATOM 696 O O . MET A 1 89 ? 4.128 -5.626 -12.164 1.00 86.69 89 MET A O 1
ATOM 700 N N . ALA A 1 90 ? 3.774 -5.178 -14.333 1.00 88.56 90 ALA A N 1
ATOM 701 C CA . ALA A 1 90 ? 4.911 -5.962 -14.805 1.00 88.56 90 ALA A CA 1
ATOM 702 C C . ALA A 1 90 ? 6.233 -5.415 -14.242 1.00 88.56 90 ALA A C 1
ATOM 704 O O . ALA A 1 90 ? 7.063 -6.192 -13.779 1.00 88.56 90 ALA A O 1
ATOM 705 N N . VAL A 1 91 ? 6.394 -4.088 -14.202 1.00 87.75 91 VAL A N 1
ATOM 706 C CA . VAL A 1 91 ? 7.559 -3.434 -13.584 1.00 87.75 91 VAL A CA 1
ATOM 707 C C . VAL A 1 91 ? 7.603 -3.681 -12.075 1.00 87.75 91 VAL A C 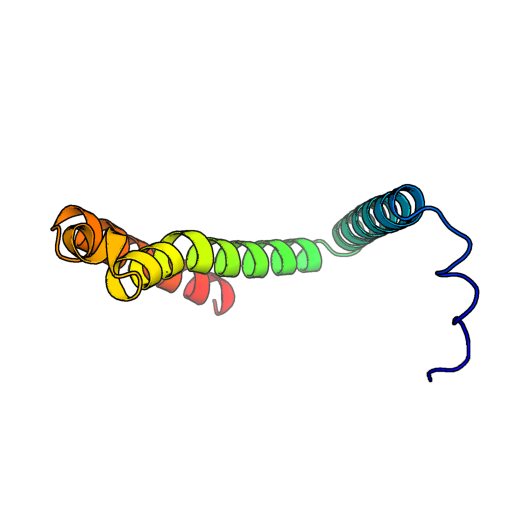1
ATOM 709 O O . VAL A 1 91 ? 8.661 -4.016 -11.555 1.00 87.75 91 VAL A O 1
ATOM 712 N N . ALA A 1 92 ? 6.475 -3.571 -11.372 1.00 84.81 92 ALA A N 1
ATOM 713 C CA . ALA A 1 92 ? 6.414 -3.805 -9.929 1.00 84.81 92 ALA A CA 1
ATOM 714 C C . ALA A 1 92 ? 6.763 -5.258 -9.559 1.00 84.81 92 ALA A C 1
ATOM 716 O O . ALA A 1 92 ? 7.492 -5.499 -8.602 1.00 84.81 92 ALA A O 1
ATOM 717 N N . VAL A 1 93 ? 6.291 -6.233 -10.344 1.00 84.69 93 VAL A N 1
ATOM 718 C CA . VAL A 1 93 ? 6.658 -7.648 -10.176 1.00 84.69 93 VAL A CA 1
ATOM 719 C C . VAL A 1 93 ? 8.131 -7.871 -10.518 1.00 84.69 93 VAL A C 1
ATOM 721 O O . VAL A 1 93 ? 8.813 -8.607 -9.810 1.00 84.69 93 VAL A O 1
ATOM 724 N N . TRP A 1 94 ? 8.644 -7.215 -11.561 1.00 87.19 94 TRP A N 1
ATOM 725 C CA . TRP A 1 94 ? 10.059 -7.297 -11.921 1.00 87.19 94 TRP A CA 1
ATOM 726 C C . TRP A 1 94 ? 10.964 -6.765 -10.807 1.00 87.19 94 TRP A C 1
ATOM 728 O O . TRP A 1 94 ? 11.919 -7.435 -10.442 1.00 87.19 94 TRP A O 1
ATOM 738 N N . GLN A 1 95 ? 10.630 -5.615 -10.214 1.00 81.12 95 GLN A N 1
ATOM 739 C CA . GLN A 1 95 ? 11.357 -5.035 -9.075 1.00 81.12 95 GLN A CA 1
ATOM 740 C C . GLN A 1 95 ? 11.327 -5.907 -7.812 1.00 81.12 95 GLN A C 1
ATOM 742 O O . GLN A 1 95 ? 12.147 -5.713 -6.927 1.00 81.12 95 GLN A O 1
ATOM 747 N N . MET A 1 96 ? 10.377 -6.838 -7.699 1.00 74.81 96 MET A N 1
ATOM 748 C CA . MET A 1 96 ? 10.338 -7.797 -6.593 1.00 74.81 96 MET A CA 1
ATOM 749 C C . MET A 1 96 ? 11.253 -9.003 -6.840 1.00 74.81 96 MET A C 1
ATOM 751 O O . MET A 1 96 ? 11.734 -9.613 -5.888 1.00 74.81 96 MET A O 1
ATOM 755 N N . LEU A 1 97 ? 11.423 -9.398 -8.105 1.00 75.50 97 LEU A N 1
ATOM 756 C CA . LEU A 1 97 ? 12.208 -10.572 -8.493 1.00 75.50 97 LEU A CA 1
ATOM 757 C C . LEU A 1 97 ? 13.684 -10.252 -8.773 1.00 75.50 97 LEU A C 1
ATOM 759 O O . LEU A 1 97 ? 14.506 -11.164 -8.677 1.00 75.50 97 LEU A O 1
ATOM 763 N N . ALA A 1 98 ? 13.993 -9.015 -9.167 1.00 68.81 98 ALA A N 1
ATOM 764 C CA . ALA A 1 98 ? 15.338 -8.517 -9.464 1.00 68.81 98 ALA A CA 1
ATOM 765 C C . ALA A 1 98 ? 15.977 -7.857 -8.239 1.00 68.81 98 ALA A C 1
ATOM 767 O O . ALA A 1 98 ? 17.194 -8.070 -8.046 1.00 68.81 98 ALA A O 1
#

Radius of gyration: 20.35 Å; Cα contacts (8 Å, |Δi|>4): 43; chains: 1; bounding box: 40×28×54 Å

Sequence (98 aa):
MRAVAPGFAERTSPAAMRWGIYVFIFVTAVAAGIANPSILDLISVIGGIFITFLVYIVPMLLFRNAKAYRHYANLPETWFVFVLGLVIMAVAVWQMLA

Solvent-accessible surface area (backbone atoms only — not comparable to full-atom values): 5598 Å² total; per-residue (Å²): 144,85,84,86,67,81,70,64,71,77,75,47,55,72,66,60,52,52,52,52,50,52,52,49,53,51,54,52,53,52,51,46,28,72,77,36,56,68,56,42,51,50,52,49,55,53,50,50,46,54,49,48,46,52,70,33,48,48,57,55,51,41,20,66,69,36,82,89,38,42,82,56,48,78,36,71,68,48,48,50,51,39,54,51,36,52,51,54,46,53,51,50,53,45,68,72,74,106

Secondary structure (DSSP, 8-state):
--SS-SSTTTSS-HHHHHHHHHHHHHHHHHHHHHH-HHHHHHHHHHHHHHHHIIIIIHHHHHHHH-TTTGGGTT-HHHHHHHHHHHHHHHHHHHHHH-